Protein AF-A0A0U5F1X8-F1 (afdb_monomer_lite)

Foldseek 3Di:
DVVVVLVVVLVVLLVVLVVVLVCLCDCVNCPPNNDPPVVSVVSVVVSVVSNVVSD

Radius of gyration: 13.9 Å; chains: 1; bounding box: 37×12×36 Å

InterPro domains:
  IPR001046 NRAMP family [PF01566] (1-54)
  IPR001046 NRAMP family [PTHR11706] (1-54)

Structure (mmCIF, N/CA/C/O backbone):
data_AF-A0A0U5F1X8-F1
#
_entry.id   AF-A0A0U5F1X8-F1
#
loop_
_atom_site.group_PDB
_atom_site.id
_atom_site.type_symbol
_atom_site.label_atom_id
_atom_site.label_alt_id
_atom_site.label_comp_id
_atom_site.label_asym_id
_atom_site.label_entity_id
_atom_site.label_seq_id
_atom_site.pdbx_PDB_ins_code
_atom_site.Cartn_x
_atom_site.Cartn_y
_atom_site.Cartn_z
_atom_site.occupancy
_atom_site.B_iso_or_equiv
_atom_site.auth_seq_id
_atom_site.auth_comp_id
_atom_site.auth_asym_id
_atom_site.auth_atom_id
_atom_site.pdbx_PDB_model_num
ATOM 1 N N . MET A 1 1 ? 27.500 -2.295 -14.600 1.00 63.16 1 MET A N 1
ATOM 2 C CA . MET A 1 1 ? 27.084 -2.359 -13.177 1.00 63.16 1 MET A CA 1
ATOM 3 C C . MET A 1 1 ? 25.826 -1.538 -12.862 1.00 63.16 1 MET A C 1
ATOM 5 O O . MET A 1 1 ? 25.066 -1.965 -12.008 1.00 63.16 1 MET A O 1
ATOM 9 N N . LEU A 1 2 ? 25.543 -0.425 -13.558 1.00 72.44 2 LEU A N 1
ATOM 10 C CA . LEU A 1 2 ? 24.373 0.436 -13.282 1.00 72.44 2 LEU A CA 1
ATOM 11 C C . LEU A 1 2 ? 23.005 -0.243 -13.494 1.00 72.44 2 LEU A C 1
ATOM 13 O O . LEU A 1 2 ? 22.149 -0.149 -12.622 1.00 72.44 2 LEU A O 1
ATOM 17 N N . LEU A 1 3 ? 22.823 -0.988 -14.592 1.00 73.06 3 LEU A N 1
ATOM 18 C CA . LEU A 1 3 ? 21.568 -1.701 -14.888 1.00 73.06 3 LEU A CA 1
ATOM 19 C C . LEU A 1 3 ? 21.207 -2.731 -13.801 1.00 73.06 3 LEU A C 1
ATOM 21 O O . LEU A 1 3 ? 20.056 -2.838 -13.401 1.00 73.06 3 LEU A O 1
ATOM 25 N N . PHE A 1 4 ? 22.211 -3.432 -13.265 1.00 75.00 4 PHE A N 1
ATOM 26 C CA . PHE A 1 4 ? 22.036 -4.396 -12.173 1.00 75.00 4 PHE A CA 1
ATOM 27 C C . PHE A 1 4 ? 21.527 -3.727 -10.887 1.00 75.00 4 PHE A C 1
ATOM 29 O O . PHE A 1 4 ? 20.649 -4.265 -10.220 1.00 75.00 4 PHE A O 1
ATOM 36 N N . SER A 1 5 ? 22.044 -2.536 -10.564 1.00 79.62 5 SER A N 1
ATOM 37 C CA . SER A 1 5 ? 21.614 -1.766 -9.389 1.00 79.62 5 SER A CA 1
ATOM 38 C C . SER A 1 5 ? 20.160 -1.298 -9.517 1.00 79.62 5 SER A C 1
ATOM 40 O O . SER A 1 5 ? 19.407 -1.336 -8.548 1.00 79.62 5 SER A O 1
ATOM 42 N N . GLN A 1 6 ? 19.738 -0.917 -10.729 1.00 74.69 6 GLN A N 1
ATOM 43 C CA . GLN A 1 6 ? 18.359 -0.496 -10.989 1.00 74.69 6 GLN A CA 1
ATOM 44 C C . GLN A 1 6 ? 17.358 -1.650 -10.882 1.00 74.69 6 GLN A C 1
ATOM 46 O O . GLN A 1 6 ? 16.309 -1.479 -10.272 1.00 74.69 6 GLN A O 1
ATOM 51 N N . VAL A 1 7 ? 17.710 -2.843 -11.369 1.00 77.62 7 VAL A N 1
ATOM 52 C CA . VAL A 1 7 ? 16.863 -4.041 -11.215 1.00 77.62 7 VAL A CA 1
ATOM 53 C C . VAL A 1 7 ? 16.674 -4.399 -9.738 1.00 77.62 7 VAL A C 1
ATOM 55 O O . VAL A 1 7 ? 15.565 -4.715 -9.311 1.00 77.62 7 VAL A O 1
ATOM 58 N N . ILE A 1 8 ? 17.737 -4.309 -8.935 1.00 81.12 8 ILE A N 1
ATOM 59 C CA . ILE A 1 8 ? 17.671 -4.592 -7.496 1.00 81.12 8 ILE A CA 1
ATOM 60 C C . ILE A 1 8 ? 16.817 -3.544 -6.768 1.00 81.12 8 ILE A C 1
ATOM 62 O O . ILE A 1 8 ? 15.989 -3.920 -5.942 1.00 81.12 8 ILE A O 1
ATOM 66 N N . LEU A 1 9 ? 16.959 -2.255 -7.098 1.00 75.12 9 LEU A N 1
ATOM 67 C CA . LEU A 1 9 ? 16.141 -1.173 -6.529 1.00 75.12 9 LEU A CA 1
ATOM 68 C C . LEU A 1 9 ? 14.650 -1.322 -6.870 1.00 75.12 9 LEU A C 1
ATOM 70 O O . LEU A 1 9 ? 13.815 -1.228 -5.967 1.00 75.12 9 LEU A O 1
ATOM 74 N N . SER A 1 10 ? 14.311 -1.634 -8.126 1.00 78.56 10 SER A N 1
ATOM 75 C CA . SER A 1 10 ? 12.918 -1.868 -8.543 1.00 78.56 10 SER A CA 1
ATOM 76 C C . SER A 1 10 ? 12.300 -3.119 -7.911 1.00 78.56 10 SER A C 1
ATOM 78 O O . SER A 1 10 ? 11.084 -3.175 -7.767 1.00 78.56 10 SER A O 1
ATOM 80 N N . ILE A 1 11 ? 13.097 -4.114 -7.501 1.00 80.06 11 ILE A N 1
ATOM 81 C CA . ILE A 1 11 ? 12.620 -5.279 -6.728 1.00 80.06 11 ILE A CA 1
ATOM 82 C C . ILE A 1 11 ? 12.518 -4.951 -5.228 1.00 80.06 11 ILE A C 1
ATOM 84 O O . ILE A 1 11 ? 11.608 -5.421 -4.541 1.00 80.06 11 ILE A O 1
ATOM 88 N N . GLN A 1 12 ? 13.428 -4.129 -4.703 1.00 81.12 12 GLN A N 1
ATOM 89 C CA . GLN A 1 12 ? 13.475 -3.766 -3.287 1.00 81.12 12 GLN A CA 1
ATOM 90 C C . GLN A 1 12 ? 12.318 -2.842 -2.880 1.00 81.12 12 GLN A C 1
ATOM 92 O O . GLN A 1 12 ? 11.785 -2.984 -1.780 1.00 81.12 12 GLN A O 1
ATOM 97 N N . LEU A 1 13 ? 11.890 -1.932 -3.759 1.00 78.88 13 LEU A N 1
ATOM 98 C CA . LEU A 1 13 ? 10.767 -1.021 -3.510 1.00 78.88 13 LEU A CA 1
ATOM 99 C C . LEU A 1 13 ? 9.429 -1.732 -3.230 1.00 78.88 13 LEU A C 1
ATOM 101 O O . LEU A 1 13 ? 8.871 -1.485 -2.160 1.00 78.88 13 LEU A O 1
ATOM 105 N N . PRO A 1 14 ? 8.934 -2.666 -4.066 1.00 77.19 14 PRO A N 1
ATOM 106 C CA . PRO A 1 14 ? 7.762 -3.476 -3.729 1.00 77.19 14 PRO A CA 1
ATOM 107 C C . PRO A 1 14 ? 7.952 -4.245 -2.422 1.00 77.19 14 PRO A C 1
ATOM 109 O O . PRO A 1 14 ? 7.038 -4.312 -1.599 1.00 77.19 14 PRO A O 1
ATOM 112 N N . PHE A 1 15 ? 9.153 -4.791 -2.201 1.00 82.00 15 PHE A N 1
ATOM 113 C CA . PHE A 1 15 ? 9.461 -5.549 -0.993 1.00 82.00 15 PHE A CA 1
ATOM 114 C C . PHE A 1 15 ? 9.460 -4.689 0.277 1.00 82.00 15 PHE A C 1
ATOM 116 O O . PHE A 1 15 ? 9.191 -5.216 1.346 1.00 82.00 15 PHE A O 1
ATOM 123 N N . ALA A 1 16 ? 9.724 -3.385 0.193 1.00 82.94 16 ALA A N 1
ATOM 124 C CA . ALA A 1 16 ? 9.590 -2.462 1.320 1.00 82.94 16 ALA A CA 1
ATOM 125 C C . ALA A 1 16 ? 8.142 -1.967 1.486 1.00 82.94 16 ALA A C 1
ATOM 127 O O . ALA A 1 16 ? 7.632 -1.882 2.603 1.00 82.94 16 ALA A O 1
ATOM 128 N N . VAL A 1 17 ? 7.462 -1.674 0.376 1.00 78.44 17 VAL A N 1
ATOM 129 C CA . VAL A 1 17 ? 6.120 -1.076 0.356 1.00 78.44 17 VAL A CA 1
ATOM 130 C C . VAL A 1 17 ? 5.044 -2.062 0.826 1.00 78.44 17 VAL A C 1
ATOM 132 O O . VAL A 1 17 ? 4.231 -1.710 1.680 1.00 78.44 17 VAL A O 1
ATOM 135 N N . ILE A 1 18 ? 5.049 -3.307 0.341 1.00 78.56 18 ILE A N 1
ATOM 136 C CA . ILE A 1 18 ? 4.059 -4.336 0.717 1.00 78.56 18 ILE A CA 1
ATOM 137 C C . ILE A 1 18 ? 4.025 -4.587 2.241 1.00 78.56 18 ILE A C 1
ATOM 139 O O . ILE A 1 18 ? 2.946 -4.483 2.835 1.00 78.56 18 ILE A O 1
ATOM 143 N N . PRO A 1 19 ? 5.153 -4.884 2.921 1.00 75.31 19 PRO A N 1
ATOM 144 C CA . PRO A 1 19 ? 5.153 -5.079 4.363 1.00 75.31 19 PRO A CA 1
ATOM 145 C C . PRO A 1 19 ? 4.887 -3.790 5.136 1.00 75.31 19 PRO A C 1
ATOM 147 O O . PRO A 1 19 ? 4.300 -3.892 6.206 1.00 75.31 19 PRO A O 1
ATOM 150 N N . LEU A 1 20 ? 5.242 -2.602 4.623 1.00 75.88 20 LEU A N 1
ATOM 151 C CA . LEU A 1 20 ? 4.890 -1.322 5.256 1.00 75.88 20 LEU A CA 1
ATOM 152 C C . LEU A 1 20 ? 3.366 -1.143 5.331 1.00 75.88 20 LEU A C 1
ATOM 154 O O . LEU A 1 20 ? 2.833 -0.797 6.384 1.00 75.88 20 LEU A O 1
ATOM 158 N N . VAL A 1 21 ? 2.653 -1.450 4.244 1.00 73.12 21 VAL A N 1
ATOM 159 C CA . VAL A 1 21 ? 1.181 -1.413 4.197 1.00 73.12 21 VAL A CA 1
ATOM 160 C C . VAL A 1 21 ? 0.565 -2.452 5.128 1.00 73.12 21 VAL A C 1
ATOM 162 O O . VAL A 1 21 ? -0.373 -2.145 5.865 1.00 73.12 21 VAL A O 1
ATOM 165 N N . LEU A 1 22 ? 1.109 -3.672 5.128 1.00 73.31 22 LEU A N 1
ATOM 166 C CA . LEU A 1 22 ? 0.700 -4.735 6.047 1.00 73.31 22 LEU A CA 1
ATOM 167 C C . LEU A 1 22 ? 0.917 -4.330 7.509 1.00 73.31 22 LEU A C 1
ATOM 169 O O . LEU A 1 22 ? 0.026 -4.542 8.321 1.00 73.31 22 LEU A O 1
ATOM 173 N N . PHE A 1 23 ? 2.046 -3.696 7.836 1.00 69.25 23 PHE A N 1
ATOM 174 C CA . PHE A 1 23 ? 2.358 -3.218 9.186 1.00 69.25 23 PHE A CA 1
ATOM 175 C C . PHE A 1 23 ? 1.418 -2.106 9.643 1.00 69.25 23 PHE A C 1
ATOM 177 O O . PHE A 1 23 ? 0.941 -2.138 10.772 1.00 69.25 23 PHE A O 1
ATOM 184 N N . VAL A 1 24 ? 1.135 -1.141 8.766 1.00 66.62 24 VAL A N 1
ATOM 185 C CA . VAL A 1 24 ? 0.225 -0.023 9.058 1.00 66.62 24 VAL A CA 1
ATOM 186 C C . VAL A 1 24 ? -1.225 -0.499 9.214 1.00 66.62 24 VAL A C 1
ATOM 188 O O . VAL A 1 24 ? -2.002 0.104 9.953 1.00 66.62 24 VAL A O 1
ATOM 191 N N . SER A 1 25 ? -1.599 -1.601 8.559 1.00 60.78 25 SER A N 1
ATOM 192 C CA . SER A 1 25 ? -2.918 -2.221 8.711 1.00 60.78 25 SER A CA 1
ATOM 193 C C . SER A 1 25 ? -2.998 -3.232 9.865 1.00 60.78 25 SER A C 1
ATOM 195 O O . SER A 1 25 ? -4.098 -3.707 10.178 1.00 60.78 25 SER A O 1
ATOM 197 N N . ASP A 1 26 ? -1.876 -3.596 10.489 1.00 62.69 26 ASP A N 1
ATOM 198 C CA . ASP A 1 26 ? -1.844 -4.649 11.497 1.00 62.69 26 ASP A CA 1
ATOM 199 C C . ASP A 1 26 ? -2.222 -4.107 12.882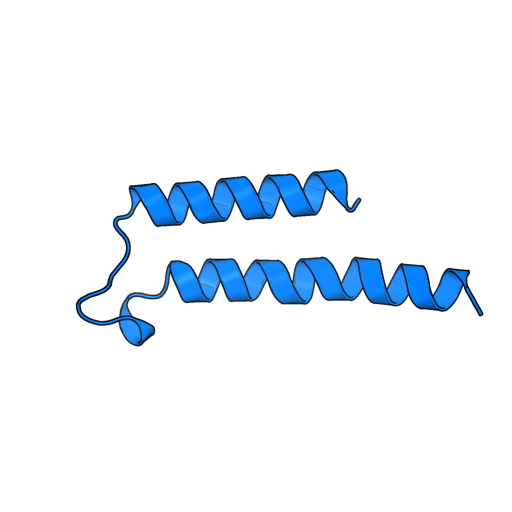 1.00 62.69 26 ASP A C 1
ATOM 201 O O . ASP A 1 26 ? -1.440 -3.474 13.597 1.00 62.69 26 ASP A O 1
ATOM 205 N N . ARG A 1 27 ? -3.462 -4.408 13.293 1.00 58.41 27 ARG A N 1
ATOM 206 C CA . ARG A 1 27 ? -3.951 -4.073 14.636 1.00 58.41 27 ARG A CA 1
ATOM 207 C C . ARG A 1 27 ? -3.193 -4.769 15.763 1.00 58.41 27 ARG A C 1
ATOM 209 O O . ARG A 1 27 ? -3.228 -4.279 16.889 1.00 58.41 27 ARG A O 1
ATOM 216 N N . ARG A 1 28 ? -2.550 -5.910 15.493 1.00 56.56 28 ARG A N 1
ATOM 217 C CA . ARG A 1 28 ? -1.856 -6.702 16.516 1.00 56.56 28 ARG A CA 1
ATOM 218 C C . ARG A 1 28 ? -0.516 -6.078 16.910 1.00 56.56 28 ARG A C 1
ATOM 220 O O . ARG A 1 28 ? -0.100 -6.280 18.045 1.00 56.56 28 ARG A O 1
ATOM 227 N N . LYS A 1 29 ? 0.125 -5.300 16.029 1.00 57.22 29 LYS A N 1
ATOM 228 C CA . LYS A 1 29 ? 1.372 -4.572 16.320 1.00 57.22 29 LYS A CA 1
ATOM 229 C C . LY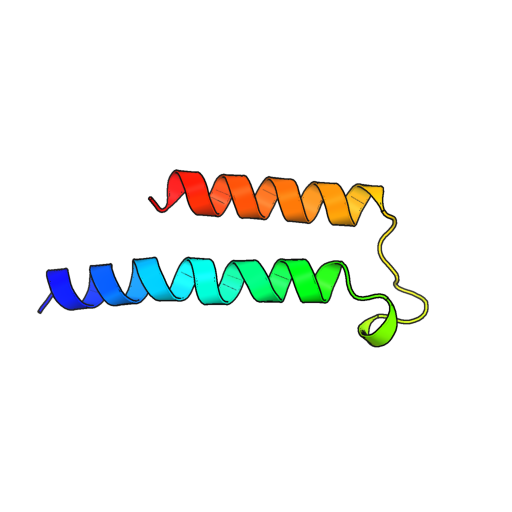S A 1 29 ? 1.175 -3.153 16.865 1.00 57.22 29 LYS A C 1
ATOM 231 O O . LYS A 1 29 ? 2.024 -2.716 17.633 1.00 57.22 29 LYS A O 1
ATOM 236 N N . MET A 1 30 ? 0.098 -2.441 16.506 1.00 62.03 30 MET A N 1
ATOM 237 C CA . MET A 1 30 ? -0.112 -1.031 16.916 1.00 62.03 30 MET A CA 1
ATOM 238 C C . MET A 1 30 ? -1.047 -0.820 18.125 1.00 62.03 30 MET A C 1
ATOM 240 O O . MET A 1 30 ? -1.098 0.290 18.655 1.00 62.03 30 MET A O 1
ATOM 244 N N . GLY A 1 31 ? -1.751 -1.849 18.613 1.00 64.56 31 GLY A N 1
ATOM 245 C CA . GLY A 1 31 ? -2.510 -1.767 19.874 1.00 64.56 31 GLY A CA 1
ATOM 246 C C . GLY A 1 31 ? -3.618 -0.699 19.862 1.00 64.56 31 GLY A C 1
ATOM 247 O O . GLY A 1 31 ? -4.533 -0.770 19.046 1.00 64.56 31 GLY A O 1
ATOM 248 N N . GLU A 1 32 ? -3.556 0.293 20.758 1.00 57.00 32 GLU A N 1
ATOM 249 C CA . GLU A 1 32 ? -4.511 1.421 20.820 1.00 57.00 32 GLU A CA 1
ATOM 250 C C . GLU A 1 32 ? -4.272 2.507 19.753 1.00 57.00 32 GLU A C 1
ATOM 252 O O . GLU A 1 32 ? -5.189 3.262 19.438 1.00 57.00 32 GLU A O 1
ATOM 257 N N . PHE A 1 33 ? -3.097 2.541 19.108 1.00 57.09 33 PHE A N 1
ATOM 258 C CA . PHE A 1 33 ? -2.801 3.418 17.959 1.00 57.09 33 PHE A CA 1
ATOM 259 C C . PHE A 1 33 ? -3.253 2.812 16.631 1.00 57.09 33 PHE A C 1
ATOM 261 O O . PHE A 1 33 ? -2.725 3.128 15.562 1.00 57.09 33 PHE A O 1
ATOM 268 N N . VAL A 1 34 ? -4.232 1.911 16.690 1.00 54.44 34 VAL A N 1
ATOM 269 C CA . VAL A 1 34 ? -4.821 1.324 15.503 1.00 54.44 34 VAL A CA 1
ATOM 270 C C . VAL A 1 34 ? -5.407 2.416 14.637 1.00 54.44 34 VAL A C 1
ATOM 272 O O . VAL A 1 34 ? -6.407 3.073 14.927 1.00 54.44 34 VAL A O 1
ATOM 275 N N . ILE A 1 35 ? -4.745 2.560 13.511 1.00 56.56 35 ILE A N 1
ATOM 276 C CA . ILE A 1 35 ? -5.145 3.405 12.427 1.00 56.56 35 ILE A CA 1
ATOM 277 C C . ILE A 1 35 ? -6.545 2.962 11.953 1.00 56.56 35 ILE A C 1
ATOM 279 O O . ILE A 1 35 ? -6.818 1.780 11.724 1.00 56.56 35 ILE A O 1
ATOM 283 N N . SER A 1 36 ? -7.476 3.917 11.840 1.00 63.19 36 SER A N 1
ATOM 284 C CA . SER A 1 36 ? -8.839 3.653 11.354 1.00 63.19 36 SER A CA 1
ATOM 285 C C . SER A 1 36 ? -8.804 3.018 9.958 1.00 63.19 36 SER A C 1
ATOM 287 O O . SER A 1 36 ? -7.947 3.371 9.150 1.00 63.19 36 SER A O 1
ATOM 289 N N . LYS A 1 37 ? -9.779 2.151 9.618 1.00 69.88 37 LYS A N 1
ATOM 290 C CA . LYS A 1 37 ? -9.872 1.481 8.294 1.00 69.88 37 LYS A CA 1
ATOM 291 C C . LYS A 1 37 ? -9.695 2.451 7.105 1.00 69.88 37 LYS A C 1
ATOM 293 O O . LYS A 1 37 ? -9.193 2.052 6.063 1.00 69.88 37 LYS A O 1
ATOM 298 N N . LYS A 1 38 ? -10.060 3.729 7.286 1.00 69.38 38 LYS A N 1
ATOM 299 C CA . LYS A 1 38 ? -9.847 4.829 6.329 1.00 69.38 38 LYS A CA 1
ATOM 300 C C . LYS A 1 38 ? -8.370 5.143 6.054 1.00 69.38 38 LYS A C 1
ATOM 302 O O . LYS A 1 38 ? -8.004 5.307 4.900 1.00 69.38 38 LYS A O 1
ATOM 307 N N . LEU A 1 39 ? -7.520 5.222 7.079 1.00 71.06 39 LEU A N 1
ATOM 308 C CA . LEU A 1 39 ? -6.088 5.458 6.870 1.00 71.06 39 LEU A CA 1
ATOM 309 C C . LEU A 1 39 ? -5.388 4.190 6.358 1.00 71.06 39 LEU A C 1
ATOM 311 O O . LEU A 1 39 ? -4.471 4.314 5.562 1.00 71.06 39 LEU A O 1
ATOM 315 N N . ALA A 1 40 ? -5.835 2.989 6.745 1.00 74.06 40 ALA A N 1
ATOM 316 C CA . ALA A 1 40 ? -5.324 1.755 6.140 1.00 74.06 40 ALA A CA 1
ATOM 317 C C . ALA A 1 40 ? -5.592 1.735 4.621 1.00 74.06 40 ALA A C 1
ATOM 319 O O . ALA A 1 40 ? -4.700 1.412 3.840 1.00 74.06 40 ALA A O 1
ATOM 320 N N . ALA A 1 41 ? -6.784 2.177 4.196 1.00 77.19 41 ALA A N 1
ATOM 321 C CA . ALA A 1 41 ? -7.095 2.389 2.783 1.00 77.19 41 ALA A CA 1
ATOM 322 C C . ALA A 1 41 ? -6.219 3.486 2.146 1.00 77.19 41 ALA A C 1
ATOM 324 O O . ALA A 1 41 ? -5.736 3.299 1.034 1.00 77.19 41 ALA A O 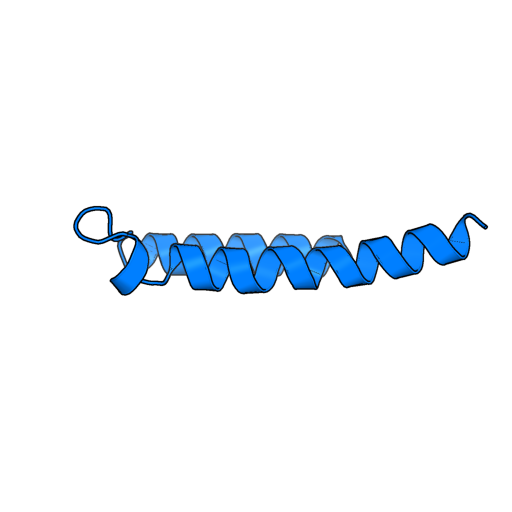1
ATOM 325 N N . LEU A 1 42 ? -5.952 4.594 2.852 1.00 78.69 42 LEU A N 1
ATOM 326 C CA . LEU A 1 42 ? -5.061 5.661 2.374 1.00 78.69 42 LEU A CA 1
ATOM 327 C C . LEU A 1 42 ? -3.617 5.168 2.178 1.00 78.69 42 LEU A C 1
ATOM 329 O O . LEU A 1 42 ? -3.002 5.472 1.161 1.00 78.69 42 LEU A O 1
ATOM 333 N N . SER A 1 43 ? -3.089 4.360 3.098 1.00 76.50 43 SER A N 1
ATOM 334 C CA . SER A 1 43 ? -1.767 3.740 2.960 1.00 76.50 43 SER A CA 1
ATOM 335 C C . SER A 1 43 ? -1.711 2.743 1.808 1.00 76.50 43 SER A C 1
ATOM 337 O O . SER A 1 43 ? -0.710 2.702 1.099 1.00 76.50 43 SER A O 1
ATOM 339 N N . TRP A 1 44 ? -2.791 1.992 1.571 1.00 79.06 44 TRP A N 1
ATOM 340 C CA . TRP A 1 44 ? -2.909 1.122 0.398 1.00 79.06 44 TRP A CA 1
ATOM 341 C C . TRP A 1 44 ? -2.897 1.930 -0.908 1.00 79.06 44 TRP A C 1
ATOM 343 O O . TRP A 1 44 ? -2.201 1.561 -1.849 1.00 79.06 44 TRP A O 1
ATOM 353 N N . ILE A 1 45 ? -3.592 3.074 -0.949 1.00 82.50 45 ILE A N 1
ATOM 354 C CA . ILE A 1 45 ? -3.584 3.993 -2.100 1.00 82.50 45 ILE A CA 1
ATOM 355 C C . ILE A 1 45 ? -2.172 4.527 -2.356 1.00 82.50 45 ILE A C 1
ATOM 357 O O . ILE A 1 45 ? -1.687 4.447 -3.481 1.00 82.50 45 ILE A O 1
ATOM 361 N N . VAL A 1 46 ? -1.487 5.032 -1.326 1.00 81.06 46 VAL A N 1
ATOM 362 C CA . VAL A 1 46 ? -0.119 5.565 -1.458 1.00 81.06 46 VAL A CA 1
ATOM 363 C C . VAL A 1 46 ? 0.849 4.483 -1.936 1.00 81.06 46 VAL A C 1
ATOM 365 O O . VAL A 1 46 ? 1.667 4.735 -2.816 1.00 81.06 46 VAL A O 1
ATOM 368 N N . ALA A 1 47 ? 0.730 3.265 -1.413 1.00 81.94 47 ALA A N 1
ATOM 369 C CA . ALA A 1 47 ? 1.544 2.138 -1.844 1.00 81.94 47 ALA A CA 1
ATOM 370 C C . ALA A 1 47 ? 1.328 1.760 -3.310 1.00 81.94 47 ALA A C 1
ATOM 372 O O . ALA A 1 47 ? 2.303 1.570 -4.033 1.00 81.94 47 ALA A O 1
ATOM 373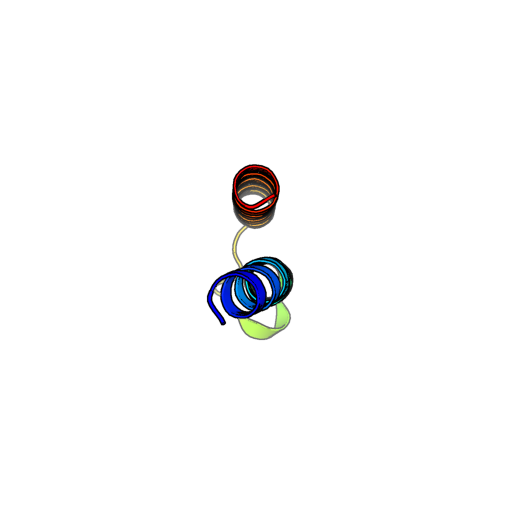 N N . VAL A 1 48 ? 0.073 1.708 -3.765 1.00 83.50 48 VAL A N 1
ATOM 374 C CA . VAL A 1 48 ? -0.250 1.474 -5.180 1.00 83.50 48 VAL A CA 1
ATOM 375 C C . VAL A 1 48 ? 0.314 2.592 -6.057 1.00 83.50 48 VAL A C 1
ATOM 377 O O . VAL A 1 48 ? 0.908 2.305 -7.091 1.00 83.50 48 VAL A O 1
ATOM 380 N N . VAL A 1 49 ? 0.194 3.854 -5.637 1.00 85.12 49 VAL A N 1
ATOM 381 C CA . VAL A 1 49 ? 0.745 5.003 -6.373 1.00 85.12 49 VAL A CA 1
ATOM 382 C C . VAL A 1 49 ? 2.266 4.904 -6.500 1.00 85.12 49 VAL A C 1
ATOM 384 O O . VAL A 1 49 ? 2.788 5.072 -7.599 1.00 85.12 49 VAL A O 1
ATOM 387 N N . ILE A 1 50 ? 2.974 4.586 -5.411 1.00 80.19 50 ILE A N 1
ATOM 388 C CA . ILE A 1 50 ? 4.431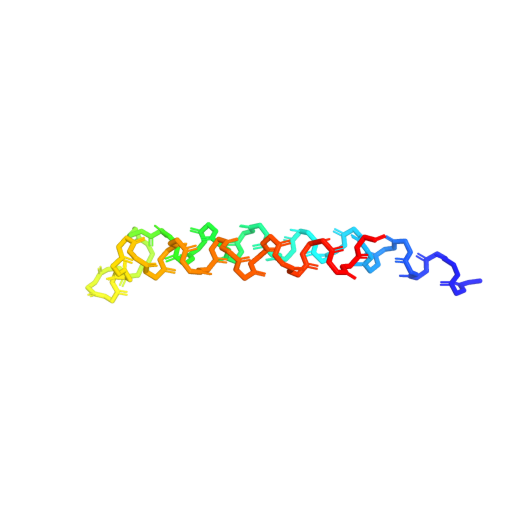 4.393 -5.433 1.00 80.19 50 ILE A CA 1
ATOM 389 C C . ILE A 1 50 ? 4.795 3.235 -6.363 1.00 80.19 50 ILE A C 1
ATOM 391 O O . ILE A 1 50 ? 5.703 3.387 -7.171 1.00 80.19 50 ILE A O 1
ATOM 395 N N . GLN A 1 51 ? 4.074 2.113 -6.288 1.00 79.19 51 GLN A N 1
ATOM 396 C CA . GLN A 1 51 ? 4.306 0.937 -7.127 1.00 79.19 51 GLN A CA 1
ATOM 397 C C . GLN A 1 51 ? 4.141 1.250 -8.621 1.00 79.19 51 GLN A C 1
ATOM 399 O O . GLN A 1 51 ? 4.967 0.818 -9.415 1.00 79.19 51 GLN A O 1
ATOM 404 N N . VAL A 1 52 ? 3.105 2.011 -8.994 1.00 80.12 52 VAL A N 1
ATOM 405 C CA . VAL A 1 52 ? 2.830 2.411 -10.385 1.00 80.12 52 VAL A CA 1
ATOM 406 C C . VAL A 1 52 ? 3.861 3.412 -10.905 1.00 80.12 52 VAL A C 1
ATOM 408 O O . VAL A 1 52 ? 4.236 3.332 -12.064 1.00 80.12 52 VAL A O 1
ATOM 411 N N . LEU A 1 53 ? 4.330 4.342 -10.069 1.00 78.62 53 LEU A N 1
ATOM 412 C CA . LEU A 1 53 ? 5.367 5.313 -10.445 1.00 78.62 53 LEU A CA 1
ATOM 413 C C . LEU A 1 53 ? 6.772 4.706 -10.534 1.00 78.62 53 LEU A C 1
ATOM 415 O O . LEU A 1 53 ? 7.635 5.282 -11.191 1.00 78.62 53 LEU A O 1
ATOM 419 N N . ASN A 1 54 ? 7.028 3.612 -9.813 1.00 73.19 54 ASN A N 1
ATOM 420 C CA . ASN A 1 54 ? 8.325 2.933 -9.827 1.00 73.19 54 ASN A CA 1
ATOM 421 C C . ASN A 1 54 ? 8.494 1.930 -10.969 1.00 73.19 54 ASN A C 1
ATOM 423 O O . ASN A 1 54 ? 9.619 1.505 -11.232 1.00 73.19 54 ASN A O 1
ATOM 427 N N . PHE A 1 55 ? 7.379 1.508 -11.560 1.00 63.88 55 PHE A N 1
ATOM 428 C CA . PHE A 1 55 ? 7.334 0.584 -12.684 1.00 63.88 55 PHE A CA 1
ATO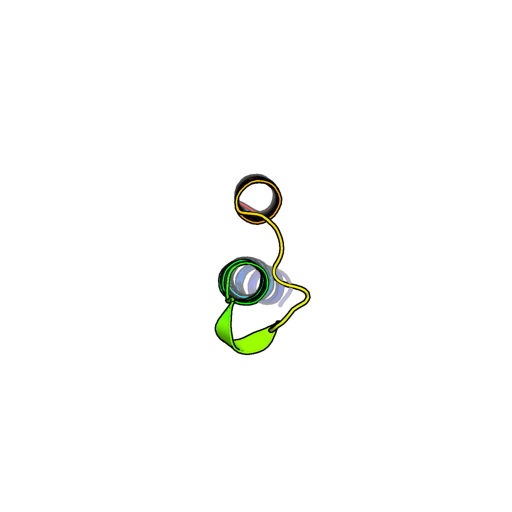M 429 C C . PHE A 1 55 ? 7.497 1.341 -14.003 1.00 63.88 55 PHE A C 1
ATOM 431 O O . PHE A 1 55 ? 8.184 0.800 -14.896 1.00 63.88 55 PHE A O 1
#

pLDDT: mean 72.7, std 8.55, range [54.44, 85.12]

Sequence (55 aa):
MLLFSQVILSIQLPFAVIPLVLFVSDRRKMGEFVISKKLAALSWIVAVVIQVLNF

Organism: NCBI:txid446692

Secondary structure (DSSP, 8-state):
-HHHHHHHHHHHHHHHHHHHHHHHH-HHHHGGG---HHHHHHHHHHHHHHHHHH-